Protein AF-A0AAU6L239-F1 (afdb_monomer_lite)

Secondary structure (DSSP, 8-state):
--------PPP---------------PPPTTSPPSSPPPPHHHHHHHHHHHHHHHHHHHHHHHHHHHHHHHHHHS-TT-HHHHHHHT--SHHHHHHHHHHHHHHHH--PPPTTHHHHHHHHHHHHHHHSS-TTTTT-HHHHHHHHHHT-

pLDDT: mean 71.74, std 15.75, range [32.91, 95.62]

Sequence (149 aa):
MAAAASPGGPADHVHPTVALAPLDDEEPCPGGEAKPCAASPEERGSVDKDRDAAKQDSAAAKEDIGAAKKQAQKCAPSSTACMTELTGGGAKQETDMAQARGELDTFRPAPSGNAEAALDGTCASFAADLPAGLSQSSEMTSLCGEMNR

Foldseek 3Di:
DDDDDDDDDPDPPPDPPPPPDPPVPPDAAPVRDDPPHDDDPVRVVVVVVVVVVVVVVVVVVVVVVVVLVVLVVVDDPPPPPSVCVSVPVCPVVVVVVVVVVVVVVVPDDDPPCVQLVVLVVVLVVVLVPDDPPCSPDPVSVVVSVVSND

Radius of gyration: 36.67 Å; chains: 1; bounding box: 87×73×71 Å

Structure (mmCIF, N/CA/C/O backbone):
data_AF-A0AAU6L239-F1
#
_entry.id   AF-A0AAU6L239-F1
#
loop_
_atom_site.group_PDB
_atom_site.id
_atom_site.type_symbol
_atom_site.label_atom_id
_atom_site.label_alt_id
_atom_site.label_comp_id
_atom_site.label_asym_id
_atom_site.label_entity_id
_atom_site.label_seq_id
_atom_site.pdbx_PDB_ins_code
_atom_site.Cartn_x
_atom_site.Cartn_y
_atom_site.Cartn_z
_atom_site.occupancy
_atom_site.B_iso_or_equiv
_atom_site.auth_seq_id
_atom_site.auth_comp_id
_atom_site.auth_asym_id
_atom_site.auth_atom_id
_atom_site.pdbx_PDB_model_num
ATOM 1 N N . MET A 1 1 ? 69.380 4.407 43.645 1.00 42.00 1 MET A N 1
ATOM 2 C CA . MET A 1 1 ? 67.997 3.995 43.326 1.00 42.00 1 MET A CA 1
ATOM 3 C C . MET A 1 1 ? 67.821 4.104 41.824 1.00 42.00 1 MET A C 1
ATOM 5 O O . MET A 1 1 ? 67.663 5.203 41.316 1.00 42.00 1 MET A O 1
ATOM 9 N N . ALA A 1 2 ? 67.968 2.982 41.124 1.00 40.31 2 ALA A N 1
ATOM 10 C CA . ALA A 1 2 ? 67.677 2.849 39.704 1.00 40.31 2 ALA A CA 1
ATOM 11 C C . ALA A 1 2 ? 66.395 2.017 39.599 1.00 40.31 2 ALA A C 1
ATOM 13 O O . ALA A 1 2 ? 66.335 0.934 40.180 1.00 40.31 2 ALA A O 1
ATOM 14 N N . ALA A 1 3 ? 65.371 2.541 38.929 1.00 41.34 3 ALA A N 1
ATOM 15 C CA . ALA A 1 3 ? 64.153 1.800 38.633 1.00 41.34 3 ALA A CA 1
ATOM 16 C C . ALA A 1 3 ? 64.212 1.362 37.168 1.00 41.34 3 ALA A C 1
ATOM 18 O O . ALA A 1 3 ? 64.178 2.186 36.256 1.00 41.34 3 ALA A O 1
ATOM 19 N N . ALA A 1 4 ? 64.369 0.055 36.981 1.00 40.00 4 ALA A N 1
ATOM 20 C CA . ALA A 1 4 ? 64.297 -0.624 35.702 1.00 40.00 4 ALA A CA 1
ATOM 21 C C . ALA A 1 4 ? 62.833 -0.707 35.250 1.00 40.00 4 ALA A C 1
ATOM 23 O O . ALA A 1 4 ? 61.989 -1.240 35.969 1.00 40.00 4 ALA A O 1
ATOM 24 N N . ALA A 1 5 ? 62.540 -0.202 34.055 1.00 40.25 5 ALA A N 1
ATOM 25 C CA . ALA A 1 5 ? 61.295 -0.488 33.360 1.00 40.25 5 ALA A CA 1
ATOM 26 C C . ALA A 1 5 ? 61.460 -1.824 32.623 1.00 40.25 5 ALA A C 1
ATOM 28 O O . ALA A 1 5 ? 62.303 -1.948 31.737 1.00 40.25 5 ALA A O 1
ATOM 29 N N . SER A 1 6 ? 60.689 -2.832 33.030 1.00 46.78 6 SER A N 1
ATOM 30 C CA . SER A 1 6 ? 60.492 -4.070 32.270 1.00 46.78 6 SER A CA 1
ATOM 31 C C . SER A 1 6 ? 59.151 -4.034 31.525 1.00 46.78 6 SER A C 1
ATOM 33 O O . SER A 1 6 ? 58.266 -3.267 31.910 1.00 46.78 6 SER A O 1
ATOM 35 N N . PRO A 1 7 ? 59.021 -4.813 30.438 1.00 47.81 7 PRO A N 1
ATOM 36 C CA . PRO A 1 7 ? 58.127 -4.531 29.327 1.00 47.81 7 PRO A CA 1
ATOM 37 C C . PRO A 1 7 ? 56.815 -5.317 29.424 1.00 47.81 7 PRO A C 1
ATOM 39 O O . PRO A 1 7 ? 56.775 -6.444 29.906 1.00 47.81 7 PRO A O 1
ATOM 42 N N . GLY A 1 8 ? 55.744 -4.732 28.901 1.00 32.91 8 GLY A N 1
ATOM 43 C CA . GLY A 1 8 ? 54.453 -5.390 28.718 1.00 32.91 8 GLY A CA 1
ATOM 44 C C . GLY A 1 8 ? 53.681 -4.644 27.644 1.00 32.91 8 GLY A C 1
ATOM 45 O O . GLY A 1 8 ? 52.858 -3.790 27.956 1.00 32.91 8 GLY A O 1
ATOM 46 N N . GLY A 1 9 ? 54.044 -4.879 26.382 1.00 40.47 9 GLY A N 1
ATOM 47 C CA . GLY A 1 9 ? 53.371 -4.278 25.233 1.00 40.47 9 GLY A CA 1
ATOM 48 C C . GLY A 1 9 ? 51.939 -4.807 25.079 1.00 40.47 9 GLY A C 1
ATOM 49 O O . GLY A 1 9 ? 51.686 -5.968 25.413 1.00 40.47 9 GLY A O 1
ATOM 50 N N . PRO A 1 10 ? 50.993 -3.994 24.584 1.00 43.62 10 PRO A N 1
ATOM 51 C CA . PRO A 1 10 ? 49.717 -4.511 24.125 1.00 43.62 10 PRO A CA 1
ATOM 52 C C . PRO A 1 10 ? 49.914 -5.277 22.813 1.00 43.62 10 PRO A C 1
ATOM 54 O O . PRO A 1 10 ? 50.761 -4.934 21.990 1.00 43.62 10 PRO A O 1
ATOM 57 N N . ALA A 1 11 ? 49.132 -6.345 22.687 1.00 43.22 11 ALA A N 1
ATOM 58 C CA . ALA A 1 11 ? 49.143 -7.320 21.615 1.00 43.22 11 ALA A CA 1
ATOM 59 C C . ALA A 1 11 ? 49.195 -6.694 20.214 1.00 43.22 11 ALA A C 1
ATOM 61 O O . ALA A 1 11 ? 48.406 -5.812 19.872 1.00 43.22 11 ALA A O 1
ATOM 62 N N . ASP A 1 12 ? 50.104 -7.236 19.409 1.00 39.06 12 ASP A N 1
ATOM 63 C CA . ASP A 1 12 ? 50.166 -7.101 17.961 1.00 39.06 12 ASP A CA 1
ATOM 64 C C . ASP A 1 12 ? 48.841 -7.608 17.367 1.00 39.06 12 ASP A C 1
ATOM 66 O O . ASP A 1 12 ? 48.628 -8.805 17.153 1.00 39.06 12 ASP A O 1
ATOM 70 N N . HIS A 1 13 ? 47.899 -6.695 17.139 1.00 42.16 13 HIS A N 1
ATOM 71 C CA . HIS A 1 13 ? 46.811 -6.943 16.209 1.00 42.16 13 HIS A CA 1
ATOM 72 C C . HIS A 1 13 ? 47.428 -6.941 14.813 1.00 42.16 13 HIS A C 1
ATOM 74 O O . HIS A 1 13 ? 47.516 -5.905 14.157 1.00 42.16 13 HIS A O 1
ATOM 80 N N . VAL A 1 14 ? 47.881 -8.113 14.368 1.00 39.44 14 VAL A N 1
ATOM 81 C CA . VAL A 1 14 ? 48.216 -8.355 12.967 1.00 39.44 14 VAL A CA 1
ATOM 82 C C . VAL A 1 14 ? 46.907 -8.265 12.191 1.00 39.44 14 VAL A C 1
ATOM 84 O O . VAL A 1 14 ? 46.189 -9.247 12.009 1.00 39.44 14 VAL A O 1
ATOM 87 N N . HIS A 1 15 ? 46.557 -7.053 11.772 1.00 40.38 15 HIS A N 1
ATOM 88 C CA . HIS A 1 15 ? 45.629 -6.881 10.673 1.00 40.38 15 HIS A CA 1
ATOM 89 C C . HIS A 1 15 ? 46.284 -7.573 9.475 1.00 40.38 15 HIS A C 1
ATOM 91 O O . HIS A 1 15 ? 47.429 -7.240 9.157 1.00 40.38 15 HIS A O 1
ATOM 97 N N . PRO A 1 16 ? 45.627 -8.540 8.809 1.00 43.91 16 PRO A N 1
ATOM 98 C CA . PRO A 1 16 ? 46.094 -8.940 7.500 1.00 43.91 16 PRO A CA 1
ATOM 99 C C . PRO A 1 16 ? 46.055 -7.672 6.653 1.00 43.91 16 PRO A C 1
ATOM 101 O O . PRO A 1 16 ? 44.982 -7.142 6.362 1.00 43.91 16 PRO A O 1
ATOM 104 N N . THR A 1 17 ? 47.232 -7.143 6.323 1.00 49.12 17 THR A N 1
ATOM 105 C CA . THR A 1 17 ? 47.383 -6.144 5.276 1.00 49.12 17 THR A CA 1
ATOM 106 C C . THR A 1 17 ? 46.920 -6.834 4.008 1.00 49.12 17 THR A C 1
ATOM 108 O O . THR A 1 17 ? 47.692 -7.507 3.326 1.00 49.12 17 THR A O 1
ATOM 111 N N . VAL A 1 18 ? 45.623 -6.736 3.729 1.00 51.34 18 VAL A N 1
ATOM 112 C CA . VAL A 1 18 ? 45.101 -6.981 2.399 1.00 51.34 18 VAL A CA 1
ATOM 113 C C . VAL A 1 18 ? 45.806 -5.939 1.554 1.00 51.34 18 VAL A C 1
ATOM 115 O O . VAL A 1 18 ? 45.516 -4.748 1.653 1.00 51.34 18 VAL A O 1
ATOM 118 N N . ALA A 1 19 ? 46.817 -6.378 0.808 1.00 50.25 19 ALA A N 1
ATOM 119 C CA . ALA A 1 19 ? 47.357 -5.589 -0.273 1.00 50.25 19 ALA A CA 1
ATOM 120 C C . ALA A 1 19 ? 46.166 -5.298 -1.186 1.00 50.25 19 ALA A C 1
ATOM 122 O O . ALA A 1 19 ? 45.676 -6.190 -1.878 1.00 50.25 19 ALA A O 1
ATOM 123 N N . LEU A 1 20 ? 45.640 -4.076 -1.102 1.00 48.53 20 LEU A N 1
ATOM 124 C CA . LEU A 1 20 ? 44.727 -3.562 -2.101 1.00 48.53 20 LEU A CA 1
ATOM 125 C C . LEU A 1 20 ? 45.527 -3.600 -3.398 1.00 48.53 20 LEU A C 1
ATOM 127 O O . LEU A 1 20 ? 46.470 -2.827 -3.575 1.00 48.53 20 LEU A O 1
ATOM 131 N N . ALA A 1 21 ? 45.208 -4.565 -4.259 1.00 52.66 21 ALA A N 1
ATOM 132 C CA . ALA A 1 21 ? 45.628 -4.503 -5.643 1.00 52.66 21 ALA A CA 1
ATOM 133 C C . ALA A 1 21 ? 45.240 -3.108 -6.165 1.00 52.66 21 ALA A C 1
ATOM 135 O O . ALA A 1 21 ? 44.145 -2.639 -5.829 1.00 52.66 21 ALA A O 1
ATOM 136 N N . PRO A 1 22 ? 46.109 -2.415 -6.921 1.00 49.38 22 PRO A N 1
ATOM 137 C CA . PRO A 1 22 ? 45.708 -1.192 -7.595 1.00 49.38 22 PRO A CA 1
ATOM 138 C C . PRO A 1 22 ? 44.450 -1.508 -8.404 1.00 49.38 22 PRO A C 1
ATOM 140 O O . PRO A 1 22 ? 44.485 -2.376 -9.274 1.00 49.38 22 PRO A O 1
ATOM 143 N N . LEU A 1 23 ? 43.330 -0.866 -8.075 1.00 55.25 23 LEU A N 1
ATOM 144 C CA . LEU A 1 23 ? 42.117 -0.914 -8.886 1.00 55.25 23 LEU A CA 1
ATOM 145 C C . LEU A 1 23 ? 42.351 -0.030 -10.120 1.00 55.25 23 LEU A C 1
ATOM 147 O O . LEU A 1 23 ? 41.706 0.996 -10.279 1.00 55.25 23 LEU A O 1
ATOM 151 N N . ASP A 1 24 ? 43.325 -0.389 -10.954 1.00 55.16 24 ASP A N 1
ATOM 152 C CA . ASP A 1 24 ? 43.594 0.267 -12.239 1.00 55.16 24 ASP A CA 1
ATOM 153 C C . ASP A 1 24 ? 42.880 -0.504 -13.360 1.00 55.16 24 ASP A C 1
ATOM 155 O O . ASP A 1 24 ? 43.461 -0.921 -14.350 1.00 55.16 24 ASP A O 1
ATOM 159 N N . ASP A 1 25 ? 41.588 -0.739 -13.148 1.00 54.59 25 ASP A N 1
ATOM 160 C CA . ASP A 1 25 ? 40.616 -1.102 -14.182 1.00 54.59 25 ASP A CA 1
ATOM 161 C C . ASP A 1 25 ? 39.388 -0.202 -13.962 1.00 54.59 25 ASP A C 1
ATOM 163 O O . ASP A 1 25 ? 38.243 -0.632 -13.822 1.00 54.59 25 ASP A O 1
ATOM 167 N N . GLU A 1 26 ? 39.638 1.101 -13.820 1.00 60.88 26 GLU A N 1
ATOM 168 C CA . GLU A 1 26 ? 38.578 2.098 -13.805 1.00 60.88 26 GLU A CA 1
ATOM 169 C C . GLU A 1 26 ? 38.169 2.386 -15.247 1.00 60.88 26 GLU A C 1
ATOM 171 O O . GLU A 1 26 ? 38.770 3.221 -15.922 1.00 60.88 26 GLU A O 1
ATOM 176 N N . GLU A 1 27 ? 37.117 1.709 -15.710 1.00 69.81 27 GLU A N 1
ATOM 177 C CA . GLU A 1 27 ? 36.506 1.997 -17.006 1.00 69.81 27 GLU A CA 1
ATOM 178 C C . GLU A 1 27 ? 36.259 3.521 -17.117 1.00 69.81 27 GLU A C 1
ATOM 180 O O . GLU A 1 27 ? 35.681 4.120 -16.190 1.00 69.81 27 GLU A O 1
ATOM 185 N N . PRO A 1 28 ? 36.780 4.194 -18.164 1.00 73.50 28 PRO A N 1
ATOM 186 C CA . PRO A 1 28 ? 36.612 5.631 -18.339 1.00 73.50 28 PRO A CA 1
ATOM 187 C C . PRO A 1 28 ? 35.131 5.996 -18.376 1.00 73.50 28 PRO A C 1
ATOM 189 O O . PRO A 1 28 ? 34.305 5.215 -18.846 1.00 73.50 28 PRO A O 1
ATOM 192 N N . CYS A 1 29 ? 34.785 7.205 -17.930 1.00 75.56 29 CYS A N 1
ATOM 193 C CA . CYS A 1 29 ? 33.420 7.690 -18.096 1.00 75.56 29 CYS A CA 1
ATOM 194 C C . CYS A 1 29 ? 32.999 7.600 -19.570 1.00 75.56 29 CYS A C 1
ATOM 196 O O . CYS A 1 29 ? 33.826 7.887 -20.445 1.00 75.56 29 CYS A O 1
ATOM 198 N N . PRO A 1 30 ? 31.738 7.243 -19.868 1.00 72.88 30 PRO A N 1
ATOM 199 C CA . PRO A 1 30 ? 31.236 7.279 -21.235 1.00 72.88 30 PRO A CA 1
ATOM 200 C C . PRO A 1 30 ? 31.416 8.705 -21.785 1.00 72.88 30 PRO A C 1
ATOM 202 O O . PRO A 1 30 ? 30.782 9.639 -21.311 1.00 72.88 30 PRO A O 1
ATOM 205 N N . GLY A 1 31 ? 32.349 8.887 -22.730 1.00 71.12 31 GLY A N 1
ATOM 206 C CA . GLY A 1 31 ? 32.737 10.203 -23.266 1.00 71.12 31 GLY A CA 1
ATOM 207 C C . GLY A 1 31 ? 34.108 10.749 -22.829 1.00 71.12 31 GLY A C 1
ATOM 208 O O . GLY A 1 31 ? 34.508 11.802 -23.316 1.00 71.12 31 GLY A O 1
ATOM 209 N N . GLY A 1 32 ? 34.863 10.043 -21.978 1.00 73.31 32 GLY A N 1
ATOM 210 C CA . GLY A 1 32 ? 36.242 10.404 -21.604 1.00 73.31 32 GLY A CA 1
ATOM 211 C C . GLY A 1 32 ? 36.368 11.524 -20.561 1.00 73.31 32 GLY A C 1
ATOM 212 O O . GLY A 1 32 ? 37.432 12.127 -20.430 1.00 73.31 32 GLY A O 1
ATOM 213 N N . GLU A 1 33 ? 35.292 11.822 -19.833 1.00 77.31 33 GLU A N 1
ATOM 214 C CA . GLU A 1 33 ? 35.248 12.862 -18.800 1.00 77.31 33 GLU A CA 1
ATOM 215 C C . GLU A 1 33 ? 35.986 12.449 -17.510 1.00 77.31 33 GLU A C 1
ATOM 217 O O . GLU A 1 33 ? 36.128 11.262 -17.209 1.00 77.31 33 GLU A O 1
ATOM 222 N N . ALA A 1 34 ? 36.430 13.432 -16.715 1.00 77.88 34 ALA A N 1
ATOM 223 C CA . ALA A 1 34 ? 37.010 13.176 -15.396 1.00 77.88 34 ALA A CA 1
ATOM 224 C C . ALA A 1 34 ? 35.927 12.716 -14.404 1.00 77.88 34 ALA A C 1
ATOM 226 O O . ALA A 1 34 ? 34.836 13.284 -14.365 1.00 77.88 34 ALA A O 1
ATOM 227 N N . LYS A 1 35 ? 36.234 11.711 -13.575 1.00 73.12 35 LYS A N 1
ATOM 228 C CA . LYS A 1 35 ? 35.299 11.202 -12.562 1.00 73.12 35 LYS A CA 1
ATOM 229 C C . LYS A 1 35 ? 35.038 12.213 -11.433 1.00 73.12 35 LYS A C 1
ATOM 231 O O . LYS A 1 35 ? 35.942 12.972 -11.077 1.00 73.12 35 LYS A O 1
ATOM 236 N N . PRO A 1 36 ? 33.846 12.175 -10.806 1.00 78.19 36 PRO A N 1
ATOM 237 C CA . PRO A 1 36 ? 32.719 11.280 -11.094 1.00 78.19 36 PRO A CA 1
ATOM 238 C C . PRO A 1 36 ? 32.004 11.656 -12.399 1.00 78.19 36 PRO A C 1
ATOM 240 O O . PRO A 1 36 ? 31.839 12.836 -12.695 1.00 78.19 36 PRO A O 1
ATOM 243 N N . CYS A 1 37 ? 31.599 10.646 -13.174 1.00 81.00 37 CYS A N 1
ATOM 244 C CA . CYS A 1 37 ? 30.971 10.847 -14.481 1.00 81.00 37 CYS A CA 1
ATOM 245 C C . CYS A 1 37 ? 29.731 11.734 -14.358 1.00 81.00 37 CYS A C 1
ATOM 247 O O . CYS A 1 37 ? 28.945 11.585 -13.415 1.00 81.00 37 CYS A O 1
ATOM 249 N N . ALA A 1 38 ? 29.543 12.656 -15.301 1.00 80.69 38 ALA A N 1
ATOM 250 C CA . ALA A 1 38 ? 28.335 13.455 -15.316 1.00 80.69 38 ALA A CA 1
ATOM 251 C C . ALA A 1 38 ? 27.130 12.546 -15.599 1.00 80.69 38 ALA A C 1
ATOM 253 O O . ALA A 1 38 ? 27.150 11.750 -16.532 1.00 80.69 38 ALA A O 1
ATOM 254 N N . ALA A 1 39 ? 26.062 12.690 -14.808 1.00 81.06 39 ALA A N 1
ATOM 255 C CA . ALA A 1 39 ? 24.797 12.032 -15.118 1.00 81.06 39 ALA A CA 1
ATOM 256 C C . ALA A 1 39 ? 24.309 12.482 -16.500 1.00 81.06 39 ALA A C 1
ATOM 258 O O . ALA A 1 39 ? 24.339 13.685 -16.811 1.00 81.06 39 ALA A O 1
ATOM 259 N N . SER A 1 40 ? 23.830 11.528 -17.289 1.00 82.06 40 SER A N 1
ATOM 260 C CA . SER A 1 40 ? 23.311 11.753 -18.633 1.00 82.06 40 SER A CA 1
ATOM 261 C C . SER A 1 40 ? 22.095 12.690 -18.588 1.00 82.06 40 SER A C 1
ATOM 263 O O . SER A 1 40 ? 21.382 12.732 -17.579 1.00 82.06 40 SER A O 1
ATOM 265 N N . PRO A 1 41 ? 21.791 13.442 -19.662 1.00 83.38 41 PRO A N 1
ATOM 266 C CA . PRO A 1 41 ? 20.593 14.285 -19.716 1.00 83.38 41 PRO A CA 1
ATOM 267 C C . PRO A 1 41 ? 19.296 13.515 -19.423 1.00 83.38 41 PRO A C 1
ATOM 269 O O . PRO A 1 41 ? 18.392 14.050 -18.783 1.00 83.38 41 PRO A O 1
ATOM 272 N N . GLU A 1 42 ? 19.228 12.250 -19.843 1.00 85.88 42 GLU A N 1
ATOM 273 C CA . GLU A 1 42 ? 18.109 11.339 -19.578 1.00 85.88 42 GLU A CA 1
ATOM 274 C C . GLU A 1 42 ? 17.977 11.006 -18.085 1.00 85.88 42 GLU A C 1
ATOM 276 O O . GLU A 1 42 ? 16.888 11.118 -17.522 1.00 85.88 42 GLU A O 1
ATOM 281 N N . GLU A 1 43 ? 19.087 10.681 -17.418 1.00 82.81 43 GLU A N 1
ATOM 282 C CA . GLU A 1 43 ? 19.120 10.396 -15.978 1.00 82.81 43 GLU A CA 1
ATOM 283 C C . GLU A 1 43 ? 18.731 11.630 -15.158 1.00 82.81 43 GLU A C 1
ATOM 285 O O . GLU A 1 43 ? 17.912 11.545 -14.243 1.00 82.81 43 GLU A O 1
ATOM 290 N N . ARG A 1 44 ? 19.249 12.808 -15.531 1.00 84.44 44 ARG A N 1
ATOM 291 C CA . ARG A 1 44 ? 18.872 14.086 -14.904 1.00 84.44 44 ARG A CA 1
ATOM 292 C C . ARG A 1 44 ? 17.379 14.367 -15.068 1.00 84.44 44 ARG A C 1
ATOM 294 O O . ARG A 1 44 ? 16.715 14.707 -14.092 1.00 84.44 44 ARG A O 1
ATOM 301 N N . GLY A 1 45 ? 16.845 14.164 -16.274 1.00 89.31 45 GLY A N 1
ATOM 302 C CA . GLY A 1 45 ? 15.424 14.343 -16.564 1.00 89.31 45 GLY A CA 1
ATOM 303 C C . GLY A 1 45 ? 14.516 13.380 -15.791 1.00 89.31 45 GLY A C 1
ATOM 304 O O . GLY A 1 45 ? 13.440 13.786 -15.351 1.00 89.31 45 GLY A O 1
ATOM 305 N N . SER A 1 46 ? 14.945 12.129 -15.584 1.00 88.19 46 SER A N 1
ATOM 306 C CA . SER A 1 46 ? 14.206 11.160 -14.761 1.00 88.19 46 SER A CA 1
ATOM 307 C C . SER A 1 46 ? 14.175 11.580 -13.294 1.00 88.19 46 SER A C 1
ATOM 309 O O . SER A 1 46 ? 13.102 11.660 -12.702 1.00 88.19 46 SER A O 1
ATOM 311 N N . VAL A 1 47 ? 15.328 11.948 -12.729 1.00 91.81 47 VAL A N 1
ATOM 312 C CA . VAL A 1 47 ? 15.428 12.406 -11.333 1.00 91.81 47 VAL A CA 1
ATOM 313 C C . VAL A 1 47 ? 14.614 13.682 -11.100 1.00 91.81 47 VAL A C 1
ATOM 315 O O . VAL A 1 47 ? 13.988 13.841 -10.051 1.00 91.81 47 VAL A O 1
ATOM 318 N N . ASP A 1 48 ? 14.591 14.597 -12.070 1.00 92.50 48 ASP A N 1
ATOM 319 C CA . ASP A 1 48 ? 13.774 15.807 -11.997 1.00 92.50 48 ASP A CA 1
ATOM 320 C C . ASP A 1 48 ? 12.273 15.482 -11.945 1.00 92.50 48 ASP A C 1
ATOM 322 O O . ASP A 1 48 ? 11.560 16.042 -11.107 1.00 92.50 48 ASP A O 1
ATOM 326 N N . LYS A 1 49 ? 11.812 14.538 -12.776 1.00 94.06 49 LYS A N 1
ATOM 327 C CA . LYS A 1 49 ? 10.432 14.032 -12.757 1.00 94.06 49 LYS A CA 1
ATOM 328 C C . LYS A 1 49 ? 10.078 13.375 -11.430 1.00 94.06 49 LYS A C 1
ATOM 330 O O . LYS A 1 49 ? 9.048 13.718 -10.851 1.00 94.06 49 LYS A O 1
ATOM 335 N N . ASP A 1 50 ? 10.930 12.484 -10.937 1.00 94.88 50 ASP A N 1
ATOM 336 C CA . ASP A 1 50 ? 10.698 11.772 -9.679 1.00 94.88 50 ASP A CA 1
ATOM 337 C C . ASP A 1 50 ? 10.631 12.749 -8.503 1.00 94.88 50 ASP A C 1
ATOM 339 O O . ASP A 1 50 ? 9.769 12.642 -7.631 1.00 94.88 50 ASP A O 1
ATOM 343 N N . ARG A 1 51 ? 11.489 13.774 -8.504 1.00 94.12 51 ARG A N 1
ATOM 344 C CA . ARG A 1 51 ? 11.453 14.841 -7.502 1.00 94.12 51 ARG A CA 1
ATOM 345 C C . ARG A 1 51 ? 10.148 15.631 -7.556 1.00 94.12 51 ARG A C 1
ATOM 347 O O . ARG A 1 51 ? 9.626 16.002 -6.505 1.00 94.12 51 ARG A O 1
ATOM 354 N N . ASP A 1 52 ? 9.645 15.950 -8.742 1.00 95.62 52 ASP A N 1
ATOM 355 C CA . ASP A 1 52 ? 8.411 16.724 -8.873 1.00 95.62 52 ASP A CA 1
ATOM 356 C C . ASP A 1 52 ? 7.172 15.891 -8.518 1.00 95.62 52 ASP A C 1
ATOM 358 O O . ASP A 1 52 ? 6.299 16.401 -7.811 1.00 95.62 52 ASP A O 1
ATOM 362 N N . ALA A 1 53 ? 7.149 14.604 -8.875 1.00 95.00 53 ALA A N 1
ATOM 363 C CA . ALA A 1 53 ? 6.152 13.650 -8.392 1.00 95.00 53 ALA A CA 1
ATOM 364 C C . ALA A 1 53 ? 6.178 13.556 -6.856 1.00 95.00 53 ALA A C 1
ATOM 366 O O . ALA A 1 53 ? 5.166 13.793 -6.202 1.00 95.00 53 ALA A O 1
ATOM 367 N N . ALA A 1 54 ? 7.357 13.374 -6.255 1.00 94.50 54 ALA A N 1
ATOM 368 C CA . ALA A 1 54 ? 7.501 13.306 -4.802 1.00 94.50 54 ALA A CA 1
ATOM 369 C C . ALA A 1 54 ? 7.031 14.588 -4.087 1.00 94.50 54 ALA A C 1
ATOM 371 O O . ALA A 1 54 ? 6.470 14.521 -2.990 1.00 94.50 54 ALA A O 1
ATOM 372 N N . LYS A 1 55 ? 7.234 15.773 -4.684 1.00 95.38 55 LYS A N 1
ATOM 373 C CA . LYS A 1 55 ? 6.694 17.036 -4.147 1.00 95.38 55 LYS A CA 1
ATOM 374 C C . LYS A 1 55 ? 5.169 17.070 -4.198 1.00 95.38 55 LYS A C 1
ATOM 376 O O . LYS A 1 55 ? 4.562 17.538 -3.234 1.00 95.38 55 LYS A O 1
ATOM 381 N N . GLN A 1 56 ? 4.569 16.618 -5.299 1.00 94.88 56 GLN A N 1
ATOM 382 C CA . GLN A 1 56 ? 3.114 16.552 -5.449 1.00 94.88 56 GLN A CA 1
ATOM 383 C C . GLN A 1 56 ? 2.511 15.574 -4.442 1.00 94.88 56 GLN A C 1
ATOM 385 O O . GLN A 1 56 ? 1.631 15.967 -3.677 1.00 94.88 56 GLN A O 1
ATOM 390 N N . ASP A 1 57 ? 3.065 14.368 -4.348 1.00 94.50 57 ASP A N 1
ATOM 391 C CA . ASP A 1 57 ? 2.630 13.348 -3.394 1.00 94.50 57 ASP A CA 1
ATOM 392 C C . ASP A 1 57 ? 2.773 13.839 -1.952 1.00 94.50 57 ASP A C 1
ATOM 394 O O . ASP A 1 57 ? 1.872 13.682 -1.132 1.00 94.50 57 ASP A O 1
ATOM 398 N N . SER A 1 58 ? 3.872 14.530 -1.639 1.00 90.69 58 SER A N 1
ATOM 399 C CA . SER A 1 58 ? 4.071 15.137 -0.319 1.00 90.69 58 SER A CA 1
ATOM 400 C C . SER A 1 58 ? 3.055 16.241 -0.010 1.00 90.69 58 SER A C 1
ATOM 402 O O . SER A 1 58 ? 2.697 16.435 1.153 1.00 90.69 58 SER A O 1
ATOM 404 N N . ALA A 1 59 ? 2.623 17.012 -1.011 1.00 94.12 59 ALA A N 1
ATOM 405 C CA . ALA A 1 59 ? 1.606 18.044 -0.835 1.00 94.12 59 ALA A CA 1
ATOM 406 C C . ALA A 1 59 ? 0.222 17.420 -0.610 1.00 94.12 59 ALA A C 1
ATOM 408 O O . ALA A 1 59 ? -0.450 17.799 0.350 1.00 94.12 59 ALA A O 1
ATOM 409 N N . ALA A 1 60 ? -0.144 16.420 -1.416 1.00 93.00 60 ALA A N 1
ATOM 410 C CA . ALA A 1 60 ? -1.376 15.652 -1.255 1.00 93.00 60 ALA A CA 1
ATOM 411 C C . ALA A 1 60 ? -1.422 14.958 0.115 1.00 93.00 60 ALA A C 1
ATOM 413 O O . ALA A 1 60 ? -2.362 15.151 0.879 1.00 93.00 60 ALA A O 1
ATOM 414 N N . ALA A 1 61 ? -0.341 14.283 0.515 1.00 92.69 61 ALA A N 1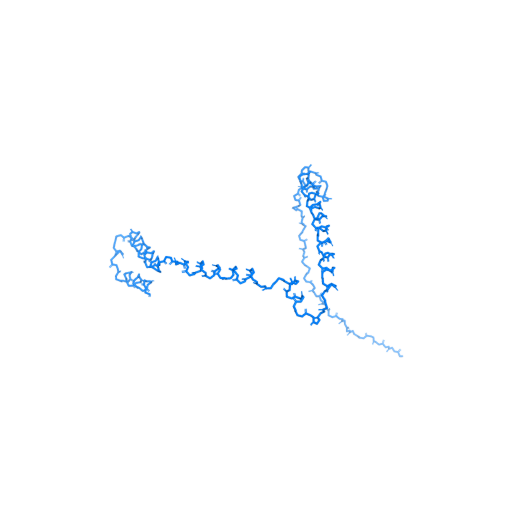
ATOM 415 C CA . ALA A 1 61 ? -0.251 13.638 1.821 1.00 92.69 61 ALA A CA 1
ATOM 416 C C . ALA A 1 61 ? -0.411 14.634 2.983 1.00 92.69 61 ALA A C 1
ATOM 418 O O . ALA A 1 61 ? -1.047 14.324 3.988 1.00 92.69 61 ALA A O 1
ATOM 419 N N . LYS A 1 62 ? 0.138 15.853 2.875 1.00 92.81 62 LYS A N 1
ATOM 420 C CA . LYS A 1 62 ? -0.071 16.901 3.891 1.00 92.81 62 LYS A CA 1
ATOM 421 C C . LYS A 1 62 ? -1.531 17.339 3.973 1.00 92.81 62 LYS A C 1
ATOM 423 O O . LYS A 1 62 ? -2.014 17.599 5.077 1.00 92.81 62 LYS A O 1
ATOM 428 N N . GLU A 1 63 ? -2.210 17.443 2.836 1.00 92.00 63 GLU A N 1
ATOM 429 C CA . GLU A 1 63 ? -3.636 17.758 2.781 1.00 92.00 63 GLU A CA 1
ATOM 430 C C . GLU A 1 63 ? -4.464 16.650 3.439 1.00 92.00 63 GLU A C 1
ATOM 432 O O . GLU A 1 63 ? -5.243 16.939 4.352 1.00 92.00 63 GLU A O 1
ATOM 437 N N . ASP A 1 64 ? -4.204 15.395 3.077 1.00 89.75 64 ASP A N 1
ATOM 438 C CA . ASP A 1 64 ? -4.880 14.218 3.624 1.00 89.75 64 ASP A CA 1
ATOM 439 C C . ASP A 1 64 ? -4.657 14.083 5.132 1.00 89.75 64 ASP A C 1
ATOM 441 O O . ASP A 1 64 ? -5.611 13.932 5.895 1.00 89.75 64 ASP A O 1
ATOM 445 N N . ILE A 1 65 ? -3.414 14.230 5.606 1.00 87.69 65 ILE A N 1
ATOM 446 C CA . ILE A 1 65 ? -3.093 14.240 7.041 1.00 87.69 65 ILE A CA 1
ATOM 447 C C . ILE A 1 65 ? -3.832 15.384 7.743 1.00 87.69 65 ILE A C 1
ATOM 449 O O . ILE A 1 65 ? -4.347 15.213 8.851 1.00 87.69 65 ILE A O 1
ATOM 453 N N . GLY A 1 66 ? -3.904 16.560 7.117 1.00 88.69 66 GLY A N 1
ATOM 454 C CA . GLY A 1 66 ? -4.645 17.701 7.640 1.00 88.69 66 GLY A CA 1
ATOM 455 C C . GLY A 1 66 ? -6.145 17.421 7.757 1.00 88.69 66 GLY A C 1
ATOM 456 O O . GLY A 1 66 ? -6.755 17.742 8.782 1.00 88.69 66 GLY A O 1
ATOM 457 N N . ALA A 1 67 ? -6.739 16.806 6.736 1.00 85.88 67 ALA A N 1
ATOM 458 C CA . ALA A 1 67 ? -8.141 16.410 6.711 1.00 85.88 67 ALA A CA 1
ATOM 459 C C . ALA A 1 67 ? -8.436 15.328 7.760 1.00 85.88 67 ALA A C 1
ATOM 461 O O . ALA A 1 67 ? -9.332 15.511 8.590 1.00 85.88 67 ALA A O 1
ATOM 462 N N . ALA A 1 68 ? -7.626 14.270 7.803 1.00 83.31 68 ALA A N 1
ATOM 463 C CA . ALA A 1 68 ? -7.726 13.191 8.778 1.00 83.31 68 ALA A CA 1
ATOM 464 C C . ALA A 1 68 ? -7.579 13.715 10.212 1.00 83.31 68 ALA A C 1
ATOM 466 O O . ALA A 1 68 ? -8.383 13.383 11.078 1.00 83.31 68 ALA A O 1
ATOM 467 N N . LYS A 1 69 ? -6.627 14.623 10.473 1.00 84.69 69 LYS A N 1
ATOM 468 C CA . LYS A 1 69 ? -6.463 15.258 11.790 1.00 84.69 69 LYS A CA 1
ATOM 469 C C . LYS A 1 69 ? -7.701 16.056 12.200 1.00 84.69 69 LYS A C 1
ATOM 471 O O . LYS A 1 69 ? -8.103 15.995 13.361 1.00 84.69 69 LYS A O 1
ATOM 476 N N . LYS A 1 70 ? -8.321 16.798 11.276 1.00 84.19 70 LYS A N 1
ATOM 477 C CA . LYS A 1 70 ? -9.569 17.535 11.546 1.00 84.19 70 LYS A CA 1
ATOM 478 C C . LYS A 1 70 ? -10.735 16.591 11.833 1.00 84.19 70 LYS A C 1
ATOM 480 O O . LYS A 1 70 ? -11.542 16.894 12.704 1.00 84.19 70 LYS A O 1
ATOM 485 N N . GLN A 1 71 ? -10.842 15.474 11.116 1.00 80.12 71 GLN A N 1
ATOM 486 C CA . GLN A 1 71 ? -11.875 14.470 11.374 1.00 80.12 71 GLN A CA 1
ATOM 487 C C . GLN A 1 71 ? -11.640 13.752 12.711 1.00 80.12 71 GLN A C 1
ATOM 489 O O . GLN A 1 71 ? -12.559 13.660 13.517 1.00 80.12 71 GLN A O 1
ATOM 494 N N . ALA A 1 72 ? -10.399 13.367 13.012 1.00 78.69 72 ALA A N 1
ATOM 495 C CA . ALA A 1 72 ? -10.027 12.763 14.288 1.00 78.69 72 ALA A CA 1
ATOM 496 C C . ALA A 1 72 ? -10.304 13.694 15.478 1.00 78.69 72 ALA A C 1
ATOM 498 O O . ALA A 1 72 ? -10.781 13.238 16.507 1.00 78.69 72 ALA A O 1
ATOM 499 N N . GLN A 1 73 ? -10.086 15.008 15.340 1.00 81.62 73 GLN A N 1
ATOM 500 C CA . GLN A 1 73 ? -10.432 15.983 16.387 1.00 81.62 73 GLN A CA 1
ATOM 501 C C . GLN A 1 73 ? -11.939 16.121 16.631 1.00 81.62 73 GLN A C 1
ATOM 503 O O . GLN A 1 73 ? -12.340 16.517 17.723 1.00 81.62 73 GLN A O 1
ATOM 508 N N . LYS A 1 74 ? -12.780 15.817 15.636 1.00 79.44 74 LYS A N 1
ATOM 509 C CA . LYS A 1 74 ? -14.242 15.822 15.801 1.00 79.44 74 LYS A CA 1
ATOM 510 C C . LYS A 1 74 ? -14.734 14.604 16.585 1.00 79.44 74 LYS A C 1
ATOM 512 O O . LYS A 1 74 ? -15.805 14.673 17.183 1.00 79.44 74 LYS A O 1
ATOM 517 N N . CYS A 1 75 ? -13.958 13.523 16.615 1.00 80.44 75 CYS A N 1
ATOM 518 C CA . CYS A 1 75 ? -14.272 12.320 17.370 1.00 80.44 75 CYS A CA 1
ATOM 519 C C . CYS A 1 75 ? -13.552 12.315 18.719 1.00 80.44 75 CYS A C 1
ATOM 521 O O . CYS A 1 75 ? -12.330 12.212 18.790 1.00 80.44 75 CYS A O 1
ATOM 523 N N . ALA A 1 76 ? -14.305 12.358 19.820 1.00 78.50 76 ALA A N 1
ATOM 524 C CA . ALA A 1 76 ? -13.724 12.050 21.122 1.00 78.50 76 ALA A CA 1
ATOM 525 C C . ALA A 1 76 ? -13.181 10.604 21.108 1.00 78.50 76 ALA A C 1
ATOM 527 O O . ALA A 1 76 ? -13.878 9.711 20.622 1.00 78.50 76 ALA A O 1
ATOM 528 N N . PRO A 1 77 ? -11.989 10.334 21.670 1.00 71.88 77 PRO A N 1
ATOM 529 C CA . PRO A 1 77 ? -11.404 8.990 21.681 1.00 71.88 77 PRO A CA 1
ATOM 530 C C . PRO A 1 77 ? -12.246 7.959 22.446 1.00 71.88 77 PRO A C 1
ATOM 532 O O . PRO A 1 77 ? -12.107 6.763 22.220 1.00 71.88 77 PRO A O 1
ATOM 535 N N . SER A 1 78 ? -13.150 8.411 23.318 1.00 75.31 78 SER A N 1
ATOM 536 C CA . SER A 1 78 ? -14.126 7.572 24.019 1.00 75.31 78 SER A CA 1
ATOM 537 C C . SER A 1 78 ? -15.394 7.270 23.210 1.00 75.31 78 SER A C 1
ATOM 539 O O . SER A 1 78 ? -16.217 6.474 23.655 1.00 75.31 78 SER A O 1
ATOM 541 N N . SER A 1 79 ? -15.585 7.895 22.044 1.00 81.38 79 SER A N 1
ATOM 542 C CA . SER A 1 79 ? -16.761 7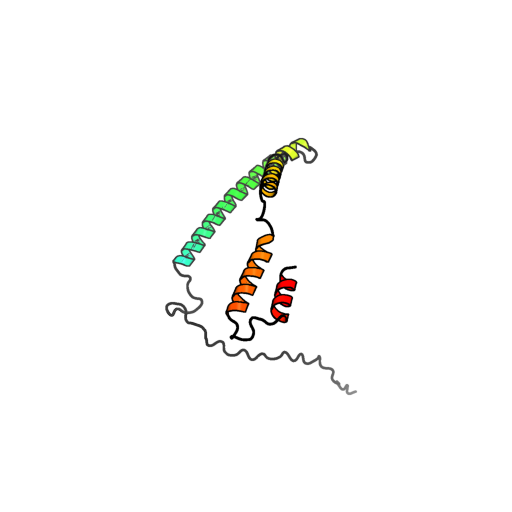.686 21.197 1.00 81.38 79 SER A CA 1
ATOM 543 C C . SER A 1 79 ? -16.491 6.593 20.168 1.00 81.38 79 SER A C 1
ATOM 545 O O . SER A 1 79 ? -16.013 6.854 19.063 1.00 81.38 79 SER A O 1
ATOM 547 N N . THR A 1 80 ? -16.819 5.353 20.536 1.00 77.94 80 THR A N 1
ATOM 548 C CA . THR A 1 80 ? -16.650 4.171 19.678 1.00 77.94 80 THR A CA 1
ATOM 549 C C . THR A 1 80 ? -17.370 4.331 18.341 1.00 77.94 80 THR A C 1
ATOM 551 O O . THR A 1 80 ? -16.780 4.049 17.308 1.00 77.94 80 THR A O 1
ATOM 554 N N . ALA A 1 81 ? -18.593 4.873 18.338 1.00 79.00 81 ALA A N 1
ATOM 555 C CA . ALA A 1 81 ? -19.365 5.090 17.113 1.00 79.00 81 ALA A CA 1
ATOM 556 C C . ALA A 1 81 ? -18.668 6.056 16.136 1.00 79.00 81 ALA A C 1
ATOM 558 O O . ALA A 1 81 ? -18.564 5.759 14.950 1.00 79.00 81 ALA A O 1
ATOM 559 N N . CYS A 1 82 ? -18.120 7.166 16.644 1.00 79.94 82 CYS A N 1
ATOM 560 C CA . CYS A 1 82 ? -17.406 8.144 15.817 1.00 79.94 82 CYS A CA 1
ATOM 561 C C . CYS A 1 82 ? -16.097 7.565 15.264 1.00 79.94 82 CYS A C 1
ATOM 563 O O . CYS A 1 82 ? -15.763 7.776 14.102 1.00 79.94 82 CYS A O 1
ATOM 565 N N . MET A 1 83 ? -15.371 6.787 16.075 1.00 80.06 83 MET A N 1
ATOM 566 C CA . MET A 1 83 ? -14.157 6.105 15.622 1.00 80.06 83 MET A CA 1
ATOM 567 C C . MET A 1 83 ? -14.454 5.035 14.566 1.00 80.06 83 MET A C 1
ATOM 569 O O . MET A 1 83 ? -13.711 4.940 13.597 1.00 80.06 83 MET A O 1
ATOM 573 N N . THR A 1 84 ? -15.552 4.283 14.701 1.00 79.00 84 THR A N 1
ATOM 574 C CA . THR A 1 84 ? -15.992 3.300 13.699 1.00 79.00 84 THR A CA 1
ATOM 575 C C . THR A 1 84 ? -16.372 3.955 12.368 1.00 79.00 84 THR A C 1
ATOM 577 O O . THR A 1 84 ? -16.042 3.411 11.315 1.00 79.00 84 THR A O 1
ATOM 580 N N . GLU A 1 85 ? -17.014 5.127 12.385 1.00 78.06 85 GLU A N 1
ATOM 581 C CA . GLU A 1 85 ? -17.235 5.914 11.163 1.00 78.06 85 GLU A CA 1
ATOM 582 C C . GLU A 1 85 ? -15.918 6.429 10.567 1.00 78.06 85 GLU A C 1
ATOM 584 O O . GLU A 1 85 ? -15.728 6.356 9.355 1.00 78.06 85 GLU A O 1
ATOM 589 N N . LEU A 1 86 ? -14.987 6.894 11.408 1.00 76.94 86 LEU A N 1
ATOM 590 C CA . LEU A 1 86 ? -13.693 7.426 10.975 1.00 76.94 86 LEU A CA 1
ATOM 591 C C . LEU A 1 86 ? -12.795 6.361 10.327 1.00 76.94 86 LEU A C 1
ATOM 593 O O . LEU A 1 86 ? -12.142 6.642 9.326 1.00 76.94 86 LEU A O 1
ATOM 597 N N . THR A 1 87 ? -12.750 5.145 10.875 1.00 77.06 87 THR A N 1
ATOM 598 C CA . THR A 1 87 ? -11.953 4.042 10.309 1.00 77.06 87 THR A CA 1
ATOM 599 C C . THR A 1 87 ? -12.647 3.341 9.142 1.00 77.06 87 THR A C 1
ATOM 601 O O . THR A 1 87 ? -12.034 2.488 8.505 1.00 77.06 87 THR A O 1
ATOM 604 N N . GLY A 1 88 ? -13.908 3.692 8.858 1.00 72.44 88 GLY A N 1
ATOM 605 C CA . GLY A 1 88 ? -14.788 2.942 7.970 1.00 72.44 88 GLY A CA 1
ATOM 606 C C . GLY A 1 88 ? -15.169 1.619 8.632 1.00 72.44 88 GLY A C 1
ATOM 607 O O . GLY A 1 88 ? -14.303 0.819 8.968 1.00 72.44 88 GLY A O 1
ATOM 608 N N . GLY A 1 89 ? -16.461 1.384 8.858 1.00 71.25 89 GLY A N 1
ATOM 609 C CA . GLY A 1 89 ? -16.975 0.284 9.688 1.00 71.25 89 GLY A CA 1
ATOM 610 C C . GLY A 1 89 ? -16.773 -1.144 9.155 1.00 71.25 89 GLY A C 1
ATOM 611 O O . GLY A 1 89 ? -17.667 -1.963 9.301 1.00 71.25 89 GLY A O 1
ATOM 612 N N . GLY A 1 90 ? -15.653 -1.455 8.498 1.00 70.12 90 GLY A N 1
ATOM 613 C CA . GLY A 1 90 ? -15.276 -2.802 8.064 1.00 70.12 90 GLY A CA 1
ATOM 614 C C . GLY A 1 90 ? -16.021 -3.325 6.836 1.00 70.12 90 GLY A C 1
ATOM 615 O O . GLY A 1 90 ? -15.530 -4.245 6.198 1.00 70.12 90 GLY A O 1
ATOM 616 N N . ALA A 1 91 ? -17.138 -2.711 6.434 1.00 74.00 91 ALA A N 1
ATOM 617 C CA . ALA A 1 91 ? -18.020 -3.229 5.382 1.00 74.00 91 ALA A CA 1
ATOM 618 C C . ALA A 1 91 ? -17.312 -3.532 4.045 1.00 74.00 91 ALA A C 1
ATOM 620 O O . ALA A 1 91 ? -17.592 -4.544 3.400 1.00 74.00 91 ALA A O 1
ATOM 621 N N . LYS A 1 92 ? -16.364 -2.679 3.629 1.00 77.75 92 LYS A N 1
ATOM 622 C CA . LYS A 1 92 ? -15.567 -2.920 2.416 1.00 77.75 92 LYS A CA 1
ATOM 623 C C . LYS A 1 92 ? -14.614 -4.105 2.593 1.00 77.75 92 LYS A C 1
ATOM 625 O O . LYS A 1 92 ? -14.579 -4.981 1.744 1.00 77.75 92 LYS A O 1
ATOM 630 N N . GLN A 1 93 ? -13.925 -4.182 3.731 1.00 80.38 93 GLN A N 1
ATOM 631 C CA . GLN A 1 93 ? -13.045 -5.303 4.060 1.00 80.38 93 GLN A CA 1
ATOM 632 C C . GLN A 1 93 ? -13.816 -6.629 4.148 1.00 80.38 93 GLN A C 1
ATOM 634 O O . GLN A 1 93 ? -13.326 -7.651 3.681 1.00 80.38 93 GLN A O 1
ATOM 639 N N . GLU A 1 94 ? -15.024 -6.629 4.711 1.00 81.19 94 GLU A N 1
ATOM 640 C CA . GLU A 1 94 ? -15.885 -7.816 4.751 1.00 81.19 94 GLU A CA 1
ATOM 641 C C . GLU A 1 94 ? -16.324 -8.253 3.352 1.00 81.19 94 GLU A C 1
ATOM 643 O O . GLU A 1 94 ? -16.294 -9.445 3.044 1.00 81.19 94 GLU A O 1
ATOM 648 N N . THR A 1 95 ? -16.677 -7.295 2.492 1.00 85.56 95 THR A N 1
ATOM 649 C CA . THR A 1 95 ? -17.056 -7.559 1.098 1.00 85.56 95 THR A CA 1
ATOM 650 C C . THR A 1 95 ? -15.884 -8.140 0.308 1.00 85.56 95 THR A C 1
ATOM 652 O O . THR A 1 95 ? -16.034 -9.180 -0.332 1.00 85.56 95 THR A O 1
ATOM 655 N N . ASP A 1 96 ? -14.703 -7.529 0.414 1.00 85.44 96 ASP A N 1
ATOM 656 C CA . ASP A 1 96 ? -13.492 -7.970 -0.284 1.00 85.44 96 ASP A CA 1
ATOM 657 C C . ASP A 1 96 ? -13.066 -9.376 0.187 1.00 85.44 96 ASP A C 1
ATOM 659 O O . ASP A 1 96 ? -12.695 -10.233 -0.615 1.00 85.44 96 ASP A O 1
ATOM 663 N N . MET A 1 97 ? -13.192 -9.664 1.487 1.00 87.81 97 MET A N 1
ATOM 664 C CA . MET A 1 97 ? -12.912 -10.992 2.050 1.00 87.81 97 MET A CA 1
ATOM 665 C C . MET A 1 97 ? -13.928 -12.045 1.601 1.00 87.81 97 MET A C 1
ATOM 667 O O . MET A 1 97 ? -13.553 -13.191 1.349 1.00 87.81 97 MET A O 1
ATOM 671 N N . ALA A 1 98 ? -15.209 -11.685 1.502 1.00 90.31 98 ALA A N 1
ATOM 672 C CA . ALA A 1 98 ? -16.238 -12.579 0.983 1.00 90.31 98 ALA A CA 1
ATOM 673 C C . ALA A 1 98 ? -16.001 -12.899 -0.501 1.00 90.31 98 ALA A C 1
ATOM 675 O O . ALA A 1 98 ? -16.116 -14.059 -0.900 1.00 90.31 98 ALA A O 1
ATOM 676 N N . GLN A 1 99 ? -15.600 -11.903 -1.294 1.00 90.69 99 GLN A N 1
ATOM 677 C CA . GLN A 1 99 ? -15.230 -12.094 -2.693 1.00 90.69 99 GLN A CA 1
ATOM 678 C C . GLN A 1 99 ? -14.012 -13.014 -2.833 1.00 90.69 99 GLN A C 1
ATOM 680 O O . GLN A 1 99 ? -14.086 -14.001 -3.558 1.00 90.69 99 GLN A O 1
ATOM 685 N N . ALA A 1 100 ? -12.928 -12.748 -2.100 1.00 87.75 100 ALA A N 1
ATOM 686 C CA . ALA A 1 100 ? -11.714 -13.562 -2.155 1.00 87.75 100 ALA A CA 1
ATOM 687 C C . ALA A 1 100 ? -11.980 -15.029 -1.776 1.00 87.75 100 ALA A C 1
ATOM 689 O O . ALA A 1 100 ? -11.438 -15.945 -2.391 1.00 87.75 100 ALA A O 1
ATOM 690 N N . ARG A 1 101 ? -12.855 -15.270 -0.790 1.00 87.62 101 ARG A N 1
ATOM 691 C CA . ARG A 1 101 ? -13.308 -16.628 -0.450 1.00 87.62 101 ARG A CA 1
ATOM 692 C C . ARG A 1 101 ? -14.061 -17.277 -1.607 1.00 87.62 101 ARG A C 1
ATOM 694 O O . ARG A 1 101 ? -13.749 -18.408 -1.951 1.00 87.62 101 ARG A O 1
ATOM 701 N N . GLY A 1 102 ? -14.988 -16.558 -2.239 1.00 89.19 102 GLY A N 1
ATOM 702 C CA . GLY A 1 102 ? -15.707 -17.058 -3.414 1.00 89.19 102 GLY A CA 1
ATOM 703 C C . GLY A 1 102 ? -14.779 -17.391 -4.586 1.00 89.19 102 GLY A C 1
ATOM 704 O O . GLY A 1 102 ? -14.946 -18.421 -5.237 1.00 89.19 102 GLY A O 1
ATOM 705 N N . GLU A 1 103 ? -13.765 -16.563 -4.830 1.00 88.12 103 GLU A N 1
ATOM 706 C CA . GLU A 1 103 ? -12.746 -16.816 -5.853 1.00 88.12 103 GLU A CA 1
ATOM 707 C C . GLU A 1 103 ? -11.907 -18.058 -5.525 1.00 88.12 103 GLU A C 1
ATOM 709 O O . GLU A 1 103 ? -11.683 -18.881 -6.410 1.00 88.12 103 GLU A O 1
ATOM 714 N N . LEU A 1 104 ? -11.515 -18.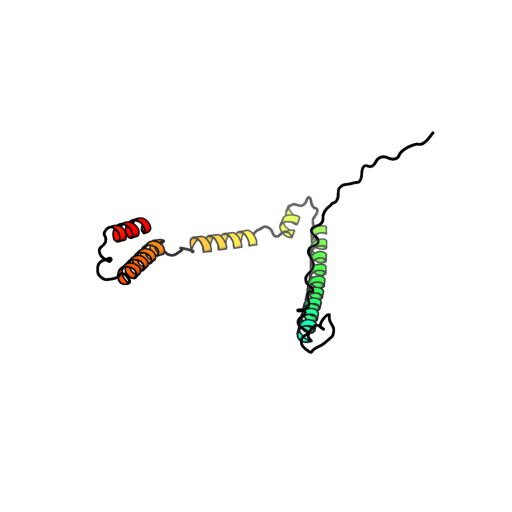251 -4.261 1.00 83.81 104 LEU A N 1
ATOM 715 C CA . LEU A 1 104 ? -10.792 -19.444 -3.805 1.00 83.81 104 LEU A CA 1
ATOM 716 C C . LEU A 1 104 ? -11.633 -20.724 -3.893 1.00 83.81 104 LEU A C 1
ATOM 718 O O . LEU A 1 104 ? -11.118 -21.750 -4.325 1.00 83.81 104 LEU A O 1
ATOM 722 N N . ASP A 1 105 ? -12.917 -20.673 -3.537 1.00 80.44 105 ASP A N 1
ATOM 723 C CA . ASP A 1 105 ? -13.848 -21.802 -3.696 1.00 80.44 105 ASP A CA 1
ATOM 724 C C . ASP A 1 105 ? -14.034 -22.185 -5.174 1.00 80.44 105 ASP A C 1
ATOM 726 O O . ASP A 1 105 ? -14.169 -23.361 -5.527 1.00 80.44 105 ASP A O 1
ATOM 730 N N . THR A 1 106 ? -14.020 -21.185 -6.057 1.00 82.69 106 THR A N 1
ATOM 731 C CA . THR A 1 106 ? -14.145 -21.385 -7.507 1.00 82.69 106 THR A CA 1
ATOM 732 C C . THR A 1 106 ? -12.817 -21.812 -8.137 1.00 82.69 106 THR A C 1
ATOM 734 O O . THR A 1 106 ?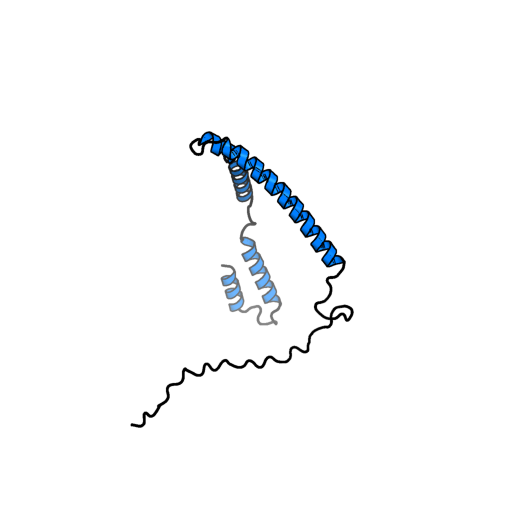 -12.802 -22.444 -9.198 1.00 82.69 106 THR A O 1
ATOM 737 N N . PHE A 1 107 ? -11.695 -21.520 -7.478 1.00 79.19 107 PHE A N 1
ATOM 738 C CA . PHE A 1 107 ? -10.375 -21.977 -7.875 1.00 79.19 107 PHE A CA 1
ATOM 739 C C . PHE A 1 107 ? -10.235 -23.474 -7.589 1.00 79.19 107 PHE A C 1
ATOM 741 O O . PHE A 1 107 ? -9.723 -23.916 -6.564 1.00 79.19 107 PHE A O 1
ATOM 748 N N . ARG A 1 108 ? -10.692 -24.282 -8.546 1.00 69.88 108 ARG A N 1
ATOM 749 C CA . ARG A 1 108 ? -10.362 -25.702 -8.634 1.00 69.88 108 ARG A CA 1
ATOM 750 C C . ARG A 1 108 ? -9.075 -25.849 -9.443 1.00 69.88 108 ARG A C 1
ATOM 752 O O . ARG A 1 108 ? -9.163 -25.848 -10.674 1.00 69.88 108 ARG A O 1
ATOM 759 N N . PRO A 1 109 ? -7.891 -25.970 -8.809 1.00 65.44 109 PRO A N 1
ATOM 760 C CA . PRO A 1 109 ? -6.708 -26.391 -9.544 1.00 65.44 109 PRO A CA 1
ATOM 761 C C . PRO A 1 109 ? -7.030 -27.709 -10.258 1.00 65.44 109 PRO A C 1
ATOM 763 O O . PRO A 1 109 ? -7.793 -28.530 -9.739 1.00 65.44 109 PRO A O 1
ATOM 766 N N . ALA A 1 110 ? -6.507 -27.867 -11.476 1.00 59.53 110 ALA A N 1
ATOM 767 C CA . ALA A 1 110 ? -6.728 -29.061 -12.285 1.00 59.53 110 ALA A CA 1
ATOM 768 C C . ALA A 1 110 ? -6.513 -30.329 -11.436 1.00 59.53 110 ALA A C 1
ATOM 770 O O . ALA A 1 110 ? -5.620 -30.323 -10.580 1.00 59.53 110 ALA A O 1
ATOM 771 N N . PRO A 1 111 ? -7.317 -31.395 -11.636 1.00 57.62 111 PRO A N 1
ATOM 772 C CA . PRO A 1 111 ? -7.184 -32.619 -10.857 1.00 57.62 111 PRO A CA 1
ATOM 773 C C . PRO A 1 111 ? -5.721 -33.070 -10.859 1.00 57.62 111 PRO A C 1
ATOM 775 O O . PRO A 1 111 ? -5.041 -33.004 -11.882 1.00 57.62 111 PRO A O 1
ATOM 778 N N . SER A 1 112 ? -5.243 -33.490 -9.692 1.00 58.47 112 SER A N 1
ATOM 779 C CA . SER A 1 112 ? -3.852 -33.795 -9.328 1.00 58.47 112 SER A CA 1
ATOM 780 C C . SER A 1 112 ? -3.128 -34.844 -10.195 1.00 58.47 112 SER A C 1
ATOM 782 O O . SER A 1 112 ? -1.974 -35.148 -9.923 1.00 58.47 112 SER A O 1
ATOM 784 N N . GLY A 1 113 ? -3.749 -35.344 -11.266 1.00 55.53 113 GLY A N 1
ATOM 785 C CA . GLY A 1 113 ? -3.204 -36.348 -12.187 1.00 55.53 113 GLY A CA 1
ATOM 786 C C . GLY A 1 113 ? -2.206 -35.822 -13.226 1.00 55.53 113 GLY A C 1
ATOM 787 O O . GLY A 1 113 ? -1.768 -36.577 -14.089 1.00 55.53 113 GLY A O 1
ATOM 788 N N . ASN A 1 114 ? -1.816 -34.542 -13.171 1.00 57.03 114 ASN A N 1
ATOM 789 C CA . ASN A 1 114 ? -0.757 -34.018 -14.048 1.00 57.03 114 ASN A CA 1
ATOM 790 C C . ASN A 1 114 ? 0.619 -34.578 -13.669 1.00 57.03 114 ASN A C 1
ATOM 792 O O . ASN A 1 114 ? 1.490 -34.661 -14.527 1.00 57.03 114 ASN A O 1
ATOM 796 N N . ALA A 1 115 ? 0.816 -34.942 -12.397 1.00 61.56 115 ALA A N 1
ATOM 797 C CA . ALA A 1 115 ? 2.050 -35.567 -11.939 1.00 61.56 115 ALA A CA 1
ATOM 798 C C . ALA A 1 115 ? 2.171 -36.984 -12.512 1.00 61.56 115 ALA A C 1
ATOM 800 O O . ALA A 1 115 ? 3.165 -37.275 -13.164 1.00 61.56 115 ALA A O 1
ATOM 801 N N . GLU A 1 116 ? 1.131 -37.809 -12.377 1.00 61.34 116 GLU A N 1
ATOM 802 C CA . GLU A 1 116 ? 1.116 -39.182 -12.902 1.00 61.34 116 GLU A CA 1
ATOM 803 C C . GLU A 1 116 ? 1.272 -39.201 -14.432 1.00 61.34 116 GLU A C 1
ATOM 805 O O . GLU A 1 116 ? 2.128 -39.902 -14.967 1.00 61.34 116 GLU A O 1
ATOM 810 N N . ALA A 1 117 ? 0.543 -38.336 -15.150 1.00 62.78 117 ALA A N 1
ATOM 811 C CA . ALA A 1 117 ? 0.656 -38.233 -16.606 1.00 62.78 117 ALA A CA 1
ATOM 812 C C . ALA A 1 117 ? 2.021 -37.689 -17.079 1.00 62.78 117 ALA A C 1
ATOM 814 O O . ALA A 1 117 ? 2.542 -38.124 -18.109 1.00 62.78 117 ALA A O 1
ATOM 815 N N . ALA A 1 118 ? 2.617 -36.742 -16.344 1.00 66.69 118 ALA A N 1
ATOM 816 C CA . ALA A 1 118 ? 3.951 -36.228 -16.655 1.00 66.69 118 ALA A CA 1
ATOM 817 C C . ALA A 1 118 ? 5.044 -37.267 -16.366 1.00 66.69 118 ALA A C 1
ATOM 819 O O . ALA A 1 118 ? 6.013 -37.362 -17.124 1.00 66.69 118 ALA A O 1
ATOM 820 N N . LEU A 1 119 ? 4.890 -38.056 -15.301 1.00 67.44 119 LEU A N 1
ATOM 821 C CA . LEU A 1 119 ? 5.820 -39.117 -14.925 1.00 67.44 119 LEU A CA 1
ATOM 822 C C . LEU A 1 119 ? 5.750 -40.286 -15.908 1.00 67.44 119 LEU A C 1
ATOM 824 O O . LEU A 1 119 ? 6.795 -40.711 -16.397 1.00 67.44 119 LEU A O 1
ATOM 828 N N . ASP A 1 120 ? 4.549 -40.716 -16.301 1.00 66.50 120 ASP A N 1
ATOM 829 C CA . ASP A 1 120 ? 4.362 -41.739 -17.335 1.00 66.50 120 ASP A CA 1
ATOM 830 C C . ASP A 1 120 ? 4.962 -41.298 -18.680 1.00 66.50 120 ASP A C 1
ATOM 832 O O . ASP A 1 120 ? 5.692 -42.059 -19.322 1.00 66.50 120 ASP A O 1
ATOM 836 N N . GLY A 1 121 ? 4.739 -40.043 -19.091 1.00 69.94 121 GLY A N 1
ATOM 837 C CA . GLY A 1 121 ? 5.331 -39.490 -20.314 1.00 69.94 121 GLY A CA 1
ATOM 838 C C . GLY A 1 121 ? 6.861 -39.388 -20.262 1.00 69.94 121 GLY A C 1
ATOM 839 O O . GLY A 1 121 ? 7.543 -39.673 -21.252 1.00 69.94 121 GLY A O 1
ATOM 840 N N . THR A 1 122 ? 7.415 -39.034 -19.100 1.00 72.19 122 THR A N 1
ATOM 841 C CA . THR A 1 122 ? 8.869 -38.946 -18.884 1.00 72.19 122 THR A CA 1
ATOM 842 C C . THR A 1 122 ? 9.514 -40.332 -18.893 1.00 72.19 122 THR A C 1
ATOM 844 O O . THR A 1 122 ? 10.530 -40.531 -19.559 1.00 72.19 122 THR A O 1
ATOM 847 N N . CYS A 1 123 ? 8.894 -41.313 -18.235 1.00 72.50 123 CYS A N 1
ATOM 848 C CA . CYS A 1 123 ? 9.341 -42.703 -18.229 1.00 72.50 123 CYS A CA 1
ATOM 849 C C . CYS A 1 123 ? 9.289 -43.338 -1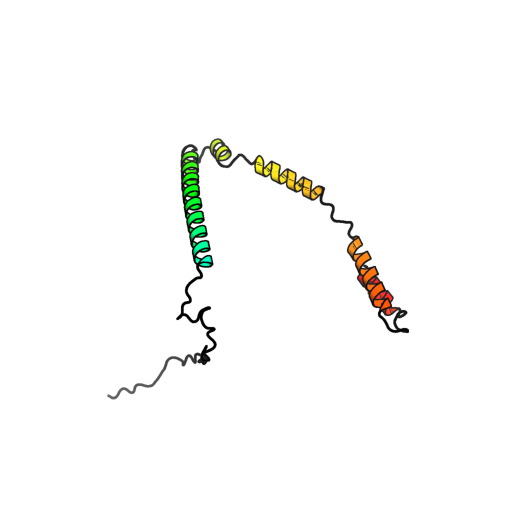9.624 1.00 72.50 123 CYS A C 1
ATOM 851 O O . CYS A 1 123 ? 10.236 -44.014 -20.029 1.00 72.50 123 CYS A O 1
ATOM 853 N N . ALA A 1 124 ? 8.231 -43.073 -20.396 1.00 70.19 124 ALA A N 1
ATOM 854 C CA . ALA A 1 124 ? 8.120 -43.544 -21.774 1.00 70.19 124 ALA A CA 1
ATOM 855 C C . ALA A 1 124 ? 9.198 -42.934 -22.687 1.00 70.19 124 ALA A C 1
ATOM 857 O O . ALA A 1 124 ? 9.789 -43.641 -23.503 1.00 70.19 124 ALA A O 1
ATOM 858 N N . SER A 1 125 ? 9.490 -41.640 -22.521 1.00 75.25 125 SER A N 1
ATOM 859 C CA . SER A 1 125 ? 10.520 -40.941 -23.301 1.00 75.25 125 SER A CA 1
ATOM 860 C C . SER A 1 125 ? 11.924 -41.446 -22.966 1.00 75.25 125 SER A C 1
ATOM 862 O O . SER A 1 125 ? 12.710 -41.727 -23.865 1.00 75.25 125 SER A O 1
ATOM 864 N N . PHE A 1 126 ? 12.220 -41.649 -21.680 1.00 71.62 126 PHE A N 1
ATOM 865 C CA . PHE A 1 126 ? 13.496 -42.213 -21.243 1.00 71.62 126 PHE A CA 1
ATOM 866 C C . PHE A 1 126 ? 13.691 -43.648 -21.749 1.00 71.62 126 PHE A C 1
ATOM 868 O O . PHE A 1 126 ? 14.766 -43.989 -22.234 1.00 71.62 126 PHE A O 1
ATOM 875 N N . ALA A 1 127 ? 12.646 -44.482 -21.710 1.00 70.94 127 ALA A N 1
ATOM 876 C CA . ALA A 1 127 ? 12.703 -45.844 -22.237 1.00 70.94 127 ALA A CA 1
ATOM 877 C C . ALA A 1 127 ? 12.939 -45.893 -23.759 1.00 70.94 127 ALA A C 1
ATOM 879 O O . ALA A 1 127 ? 13.570 -46.834 -24.245 1.00 70.94 127 ALA A O 1
ATOM 880 N N . ALA A 1 128 ? 12.459 -44.891 -24.503 1.00 70.62 128 ALA A N 1
ATOM 881 C CA . ALA A 1 128 ? 12.658 -44.777 -25.946 1.00 70.62 128 ALA A CA 1
ATOM 882 C C . ALA A 1 128 ? 14.089 -44.357 -26.337 1.00 70.62 128 ALA A C 1
ATOM 884 O O . ALA A 1 128 ? 14.549 -44.726 -27.416 1.00 70.62 128 ALA A O 1
ATOM 885 N N . ASP A 1 129 ? 14.796 -43.635 -25.463 1.00 74.69 129 ASP A N 1
ATOM 886 C CA . ASP A 1 129 ? 16.178 -43.175 -25.684 1.00 74.69 129 ASP A CA 1
ATOM 887 C C . ASP A 1 129 ? 17.238 -44.245 -25.345 1.00 74.69 129 ASP A C 1
ATOM 889 O O . ASP A 1 129 ? 18.430 -44.079 -25.615 1.00 74.69 129 ASP A O 1
ATOM 893 N N . LEU A 1 130 ? 16.829 -45.377 -24.759 1.00 69.56 130 LEU A N 1
ATOM 894 C CA . LEU A 1 130 ? 17.760 -46.433 -24.372 1.00 69.56 130 LEU A CA 1
ATOM 895 C C . LEU A 1 130 ? 18.209 -47.293 -25.571 1.00 69.56 130 LEU A C 1
ATOM 897 O O . LEU A 1 130 ? 17.390 -47.694 -26.403 1.00 69.56 130 LEU A O 1
ATOM 901 N N . PRO A 1 131 ? 19.501 -47.682 -25.628 1.00 72.75 131 PRO A N 1
ATOM 902 C CA . PRO A 1 131 ? 20.007 -48.627 -26.619 1.00 72.75 131 PRO A CA 1
ATOM 903 C C . PRO A 1 131 ? 19.229 -49.949 -26.609 1.00 72.75 131 PRO A C 1
ATOM 905 O O . PRO A 1 131 ? 18.842 -50.457 -25.550 1.00 72.75 131 PRO A O 1
ATOM 908 N N . ALA A 1 132 ? 19.052 -50.545 -27.792 1.00 62.88 132 ALA A N 1
ATOM 909 C CA . ALA A 1 132 ? 18.358 -51.820 -27.947 1.00 62.88 132 ALA A CA 1
ATOM 910 C C . ALA A 1 132 ? 19.004 -52.904 -27.059 1.00 62.88 132 ALA A C 1
ATOM 912 O O . ALA A 1 132 ? 20.157 -53.279 -27.259 1.00 62.88 132 ALA A O 1
ATOM 913 N N . GLY A 1 133 ? 18.253 -53.377 -26.060 1.00 61.09 133 GLY A N 1
ATOM 914 C CA . GLY A 1 133 ? 18.702 -54.361 -25.066 1.00 61.09 133 GLY A CA 1
ATOM 915 C C . GLY A 1 133 ? 18.518 -53.926 -23.608 1.00 61.09 133 GLY A C 1
ATOM 916 O O . GLY A 1 133 ? 18.485 -54.784 -22.732 1.00 61.09 133 GLY A O 1
ATOM 917 N N . LEU A 1 134 ? 18.341 -52.626 -23.338 1.00 60.62 134 LEU A N 1
ATOM 918 C CA . LEU A 1 134 ? 18.138 -52.091 -21.978 1.00 60.62 134 LEU A CA 1
ATOM 919 C C . LEU A 1 134 ? 16.684 -51.688 -21.683 1.00 60.62 134 LEU A C 1
ATOM 921 O O . LEU A 1 134 ? 16.273 -51.644 -20.523 1.00 60.62 134 LEU A O 1
ATOM 925 N N . SER A 1 135 ? 15.886 -51.476 -22.729 1.00 58.69 135 SER A N 1
ATOM 926 C CA . SER A 1 135 ? 14.481 -51.047 -22.688 1.00 58.69 135 SER A CA 1
ATOM 927 C C . SER A 1 135 ? 13.485 -52.098 -22.164 1.00 58.69 135 SER A C 1
ATOM 929 O O . SER A 1 135 ? 12.302 -51.802 -22.036 1.00 58.69 135 SER A O 1
ATOM 931 N N . GLN A 1 136 ? 13.941 -53.312 -21.826 1.00 58.91 136 GLN A N 1
ATOM 932 C CA . GLN A 1 136 ? 13.119 -54.386 -21.234 1.00 58.91 136 GLN A CA 1
ATOM 933 C C . GLN A 1 136 ? 13.591 -54.816 -19.836 1.00 58.91 136 GLN A C 1
ATOM 935 O O . GLN A 1 136 ? 13.223 -55.883 -19.347 1.00 58.91 136 GLN A O 1
ATOM 940 N N . SER A 1 137 ? 14.435 -54.012 -19.189 1.00 62.09 137 SER A N 1
ATOM 941 C CA . SER A 1 137 ? 14.900 -54.307 -17.834 1.00 62.09 137 SER A CA 1
ATOM 942 C C . SER A 1 137 ? 13.768 -54.103 -16.816 1.00 62.09 137 SER A C 1
ATOM 944 O O . SER A 1 137 ? 13.207 -53.015 -16.698 1.00 62.09 137 SER A O 1
ATOM 946 N N . SER A 1 138 ? 13.438 -55.155 -16.056 1.00 62.12 138 SER A N 1
ATOM 947 C CA . SER A 1 138 ? 12.402 -55.136 -15.005 1.00 62.12 138 SER A CA 1
ATOM 948 C C . SER A 1 138 ? 12.643 -54.057 -13.945 1.00 62.12 138 SER A C 1
ATOM 950 O O . SER A 1 138 ? 11.698 -53.506 -13.388 1.00 62.12 138 SER A O 1
ATOM 952 N N . GLU A 1 139 ? 13.912 -53.720 -13.718 1.00 65.12 139 GLU A N 1
ATOM 953 C CA . GLU A 1 139 ? 14.363 -52.667 -12.807 1.00 65.12 139 GLU A CA 1
ATOM 954 C C . GLU A 1 139 ? 13.851 -51.275 -13.219 1.00 65.12 139 GLU A C 1
ATOM 956 O O . GLU A 1 139 ? 13.437 -50.496 -12.364 1.00 65.12 139 GLU A O 1
ATOM 961 N N . MET A 1 140 ? 13.800 -50.967 -14.523 1.00 63.09 140 MET A N 1
ATOM 962 C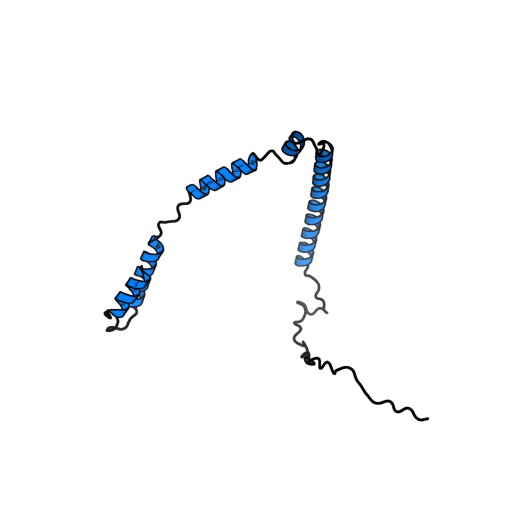 CA . MET A 1 140 ? 13.312 -49.670 -15.018 1.00 63.09 140 MET A CA 1
ATOM 963 C C . MET A 1 140 ? 11.793 -49.544 -14.893 1.00 63.09 140 MET A C 1
ATOM 965 O O . MET A 1 140 ? 11.284 -48.495 -14.502 1.00 63.09 140 MET A O 1
ATOM 969 N N . THR A 1 141 ? 11.058 -50.630 -15.150 1.00 66.00 141 THR A N 1
ATOM 970 C CA . THR A 1 141 ? 9.608 -50.671 -14.912 1.00 66.00 141 THR A CA 1
ATOM 971 C C . THR A 1 141 ? 9.285 -50.523 -13.423 1.00 66.00 141 THR A C 1
ATOM 973 O O . THR A 1 141 ? 8.328 -49.834 -13.075 1.00 66.00 141 THR A O 1
ATOM 976 N N . SER A 1 142 ? 10.102 -51.108 -12.539 1.00 68.75 142 SER A N 1
ATOM 977 C CA . SER A 1 142 ? 9.930 -50.981 -11.088 1.00 68.75 142 SER A CA 1
ATOM 978 C C . SER A 1 142 ? 10.227 -49.567 -10.581 1.00 68.75 142 SER A C 1
ATOM 980 O O . SER A 1 142 ? 9.488 -49.065 -9.741 1.00 68.75 142 SER A O 1
ATOM 982 N N . LEU A 1 143 ? 11.267 -48.905 -11.101 1.00 69.19 143 LEU A N 1
ATOM 983 C CA . LEU A 1 143 ? 11.616 -47.534 -10.718 1.00 69.19 143 LEU A CA 1
ATOM 984 C C . LEU A 1 143 ? 10.533 -46.528 -11.139 1.00 69.19 143 LEU A C 1
ATOM 986 O O . LEU A 1 143 ? 10.138 -45.679 -10.346 1.00 69.19 143 LEU A O 1
ATOM 990 N N . CYS A 1 144 ? 10.005 -46.661 -12.357 1.00 71.06 144 CYS A N 1
ATOM 991 C CA . CYS A 1 144 ? 8.897 -45.832 -12.834 1.00 71.06 144 CYS A CA 1
ATOM 992 C C . CYS A 1 144 ? 7.599 -46.075 -12.050 1.00 71.06 144 CYS A C 1
ATOM 994 O O . CYS A 1 144 ? 6.887 -45.123 -11.747 1.00 71.06 144 CYS A O 1
ATOM 996 N N . GLY A 1 145 ? 7.316 -47.325 -11.664 1.00 66.00 145 GLY A N 1
ATOM 997 C CA . GLY A 1 145 ? 6.177 -47.652 -10.801 1.00 66.00 145 GLY A CA 1
ATOM 998 C C . GLY A 1 145 ? 6.290 -47.073 -9.386 1.00 66.00 145 GLY A C 1
ATOM 999 O O . GLY A 1 145 ? 5.274 -46.698 -8.811 1.00 66.00 145 GLY A O 1
ATOM 1000 N N . GLU A 1 146 ? 7.506 -46.958 -8.844 1.00 67.44 146 GLU A N 1
ATOM 1001 C CA . GLU A 1 146 ? 7.753 -46.352 -7.528 1.00 67.44 146 GLU A CA 1
ATOM 1002 C C . GLU A 1 146 ? 7.648 -44.819 -7.570 1.00 67.44 146 GLU A C 1
ATOM 1004 O O . GLU A 1 146 ? 7.172 -44.204 -6.622 1.00 67.44 146 GLU A O 1
ATOM 1009 N N . MET A 1 147 ? 8.057 -44.193 -8.679 1.00 62.38 147 MET A N 1
ATOM 1010 C CA . MET A 1 147 ? 7.931 -42.743 -8.873 1.00 62.38 147 MET A CA 1
ATOM 1011 C C . MET A 1 147 ? 6.484 -42.292 -9.113 1.00 62.38 147 MET A C 1
ATOM 1013 O O . MET A 1 147 ? 6.175 -41.135 -8.849 1.00 62.38 147 MET A O 1
ATOM 1017 N N . ASN A 1 148 ? 5.620 -43.184 -9.609 1.00 59.94 148 ASN A N 1
ATOM 1018 C CA . ASN A 1 148 ? 4.211 -42.918 -9.920 1.00 59.94 148 ASN A CA 1
ATOM 1019 C C . ASN A 1 148 ? 3.251 -43.274 -8.759 1.00 59.94 148 ASN A C 1
ATOM 1021 O O . ASN A 1 148 ? 2.061 -43.497 -8.979 1.00 59.94 148 ASN A O 1
ATOM 1025 N N . ARG A 1 149 ? 3.770 -43.398 -7.532 1.00 54.16 149 ARG A N 1
ATOM 1026 C CA . ARG A 1 149 ? 3.034 -43.806 -6.328 1.00 54.16 149 ARG A CA 1
ATOM 1027 C C . ARG A 1 149 ? 2.994 -42.693 -5.286 1.00 54.16 149 ARG A C 1
ATOM 1029 O O . ARG A 1 149 ? 1.974 -42.630 -4.564 1.00 54.16 149 ARG A O 1
#